Protein AF-A0A3S0UF33-F1 (afdb_monomer)

Sequence (77 aa):
MSIATTARGWQASLILAFQRRAARTFLEHCAHQGPLQVQRPFYPEGDAVCHIALLHPPGGVVGGDELHIQAQLAPGA

Foldseek 3Di:
DDDDPPPQAWEKEWEWEWEDDDQAIATPDIDMDTQKDKDHWDCPPDRNDTDIDIDRPPPDDDPNYHYHYHYHYDVSD

Nearest PDB structures (foldseek):
  8hcn-assembly1_D  TM=8.825E-01  e=3.803E-07  Klebsiella pneumoniae
  8r9w-assembly1_A  TM=6.473E-01  e=2.171E+00  Deltacoronavirus
  9dez-assembly1_A  TM=4.698E-01  e=2.171E+00  Porcine deltacoronavirus
  5deq-assembly1_A  TM=2.363E-01  e=8.825E+00  Bacteroides thetaiotaomicron VPI-5482

pLDDT: mean 89.83, std 12.87, range [41.72, 98.56]

Radius of gyration: 16.3 Å; Cα contacts (8 Å, |Δi|>4): 149; chains: 1; bounding box: 46×23×43 Å

Mean predicted aligned error: 5.89 Å

Structure (mmCIF, N/CA/C/O backbone):
data_AF-A0A3S0UF33-F1
#
_entry.id   AF-A0A3S0UF33-F1
#
loop_
_atom_site.group_PDB
_atom_site.id
_atom_site.type_symbol
_atom_site.label_atom_id
_atom_site.label_alt_id
_atom_site.label_comp_id
_atom_site.label_asym_id
_atom_site.label_entity_id
_atom_site.label_seq_id
_atom_site.pdbx_PDB_ins_code
_atom_site.Cartn_x
_atom_site.Cartn_y
_atom_site.Cartn_z
_atom_site.occupancy
_atom_site.B_iso_or_equiv
_atom_site.auth_seq_id
_atom_site.auth_comp_id
_atom_site.auth_asym_id
_atom_site.auth_atom_id
_atom_site.pdbx_PDB_model_num
ATOM 1 N N . MET A 1 1 ? 31.178 -12.076 -27.119 1.00 41.72 1 MET A N 1
ATOM 2 C CA . MET A 1 1 ? 30.986 -11.537 -25.758 1.00 41.72 1 MET A CA 1
ATOM 3 C C . MET A 1 1 ? 30.549 -10.090 -25.924 1.00 41.72 1 MET A C 1
ATOM 5 O O . MET A 1 1 ? 31.378 -9.264 -26.269 1.00 41.72 1 MET A O 1
ATOM 9 N N . SER A 1 2 ? 29.244 -9.815 -25.850 1.00 52.09 2 SER A N 1
ATOM 10 C CA . SER A 1 2 ? 28.696 -8.465 -26.036 1.00 52.09 2 SER A CA 1
ATOM 11 C C . SER A 1 2 ? 28.139 -8.014 -24.697 1.00 52.09 2 SER A C 1
ATOM 13 O O . SER A 1 2 ? 27.249 -8.666 -24.155 1.00 52.09 2 SER A O 1
ATOM 15 N N . ILE A 1 3 ? 28.721 -6.964 -24.127 1.00 51.47 3 ILE A N 1
ATOM 16 C CA . ILE A 1 3 ? 28.282 -6.402 -22.852 1.00 51.47 3 ILE A CA 1
ATOM 17 C C . ILE A 1 3 ? 27.008 -5.617 -23.160 1.00 51.47 3 ILE A C 1
ATOM 19 O O . ILE A 1 3 ? 27.065 -4.565 -23.793 1.00 51.47 3 ILE A O 1
ATOM 23 N N . ALA A 1 4 ? 25.851 -6.164 -22.791 1.00 55.97 4 ALA A N 1
ATOM 24 C CA . ALA A 1 4 ? 24.602 -5.424 -22.856 1.00 55.97 4 ALA A CA 1
ATOM 25 C C . ALA A 1 4 ? 24.686 -4.270 -21.851 1.00 55.97 4 ALA A C 1
ATOM 27 O O . ALA A 1 4 ? 24.841 -4.496 -20.652 1.00 55.97 4 ALA A O 1
ATOM 28 N N . THR A 1 5 ? 24.609 -3.029 -22.329 1.00 56.94 5 THR A N 1
ATOM 29 C CA . THR A 1 5 ? 24.340 -1.883 -21.462 1.00 56.94 5 THR A CA 1
ATOM 30 C C . THR A 1 5 ? 22.930 -2.06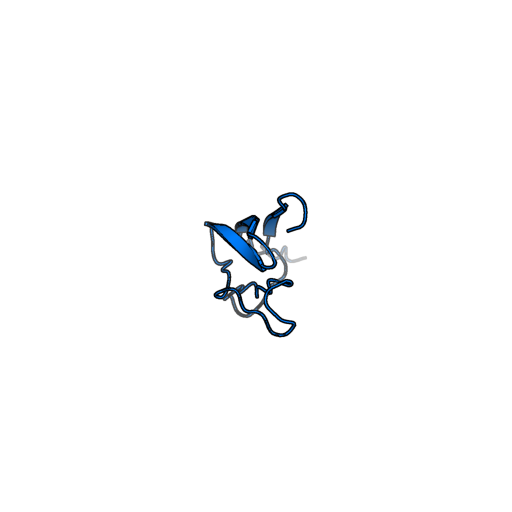5 -20.915 1.00 56.94 5 THR A C 1
ATOM 32 O O . THR A 1 5 ? 21.957 -1.841 -21.632 1.00 56.94 5 THR A O 1
ATOM 35 N N . THR A 1 6 ? 22.803 -2.514 -19.667 1.00 59.78 6 THR A N 1
ATOM 36 C CA . THR A 1 6 ? 21.522 -2.518 -18.960 1.00 59.78 6 THR A CA 1
ATOM 37 C C . THR A 1 6 ? 21.061 -1.066 -18.892 1.00 59.78 6 THR A C 1
ATOM 39 O O . THR A 1 6 ? 21.669 -0.251 -18.194 1.00 59.78 6 THR A O 1
ATOM 42 N N . ALA A 1 7 ? 20.043 -0.703 -19.676 1.00 63.12 7 ALA A N 1
ATOM 43 C CA . ALA A 1 7 ? 19.361 0.568 -19.490 1.00 63.12 7 ALA A CA 1
ATOM 44 C C . ALA A 1 7 ? 18.949 0.630 -18.013 1.00 63.12 7 ALA A C 1
ATOM 46 O O . ALA A 1 7 ? 18.322 -0.306 -17.517 1.00 63.12 7 ALA A O 1
ATOM 47 N N . ARG A 1 8 ? 19.395 1.662 -17.285 1.00 76.06 8 ARG A N 1
ATOM 48 C CA . ARG A 1 8 ? 19.024 1.827 -15.875 1.00 76.06 8 ARG A CA 1
ATOM 49 C C . ARG A 1 8 ? 17.500 1.901 -15.814 1.00 76.06 8 ARG A C 1
ATOM 51 O O . ARG A 1 8 ? 16.924 2.737 -16.511 1.00 76.06 8 ARG A O 1
ATOM 58 N N . GLY A 1 9 ? 16.880 0.996 -15.057 1.00 83.38 9 GLY A N 1
ATOM 59 C CA . GLY A 1 9 ? 15.435 1.001 -14.868 1.00 83.38 9 GLY A CA 1
ATOM 60 C C . GLY A 1 9 ? 14.984 2.229 -14.084 1.00 83.38 9 GLY A C 1
ATOM 61 O O . GLY A 1 9 ? 15.785 3.079 -13.678 1.00 83.38 9 GLY A O 1
ATOM 62 N N . TRP A 1 10 ? 13.678 2.348 -13.900 1.00 87.75 10 TRP A N 1
ATOM 63 C CA . TRP A 1 10 ? 13.076 3.460 -13.189 1.00 87.75 10 TRP A CA 1
ATOM 64 C C . TRP A 1 10 ? 13.458 3.440 -11.718 1.00 87.75 10 TRP A C 1
ATOM 66 O O . TRP A 1 10 ? 13.345 2.419 -11.048 1.00 87.75 10 TRP A O 1
ATOM 76 N N . GLN A 1 11 ? 13.835 4.606 -11.207 1.00 91.94 11 GLN A N 1
ATOM 77 C CA . GLN A 1 11 ? 13.982 4.832 -9.777 1.00 91.94 11 GLN A CA 1
ATOM 78 C C . GLN A 1 11 ? 12.747 5.569 -9.277 1.00 91.94 11 GLN A C 1
ATOM 80 O O . GLN A 1 11 ? 12.426 6.656 -9.770 1.00 91.94 11 GLN A O 1
ATOM 85 N N . ALA A 1 12 ? 12.047 4.970 -8.321 1.00 93.56 12 ALA A N 1
ATOM 86 C CA . ALA A 1 12 ? 10.868 5.569 -7.722 1.00 93.56 12 ALA A CA 1
ATOM 87 C C . ALA A 1 12 ? 10.875 5.399 -6.208 1.00 93.56 12 ALA A C 1
ATOM 89 O O . ALA A 1 12 ? 11.378 4.405 -5.681 1.00 93.56 12 ALA A O 1
ATOM 90 N N . SER A 1 13 ? 10.277 6.357 -5.511 1.00 95.38 13 SER A N 1
ATOM 91 C CA . SER A 1 13 ? 10.059 6.257 -4.075 1.00 95.38 13 SER A CA 1
ATOM 92 C C . SER A 1 13 ? 8.640 6.652 -3.701 1.00 95.38 13 SER A C 1
ATOM 94 O O . SER A 1 13 ? 7.998 7.456 -4.380 1.00 95.38 13 SER A O 1
ATOM 96 N N . LEU A 1 14 ? 8.142 6.057 -2.623 1.00 97.44 14 LEU A N 1
ATOM 97 C CA . LEU A 1 14 ? 6.822 6.311 -2.081 1.00 97.44 14 LEU A CA 1
ATOM 98 C C . LEU A 1 14 ? 6.884 6.307 -0.555 1.00 97.44 14 LEU A C 1
ATOM 100 O O . LEU A 1 14 ? 7.332 5.337 0.053 1.00 97.44 14 LEU A O 1
ATOM 104 N N . ILE A 1 15 ? 6.408 7.387 0.055 1.00 98.25 15 ILE A N 1
ATOM 105 C CA . ILE A 1 15 ? 6.286 7.543 1.502 1.00 98.25 15 ILE A CA 1
ATOM 106 C C . ILE A 1 15 ? 4.804 7.650 1.836 1.00 98.25 15 ILE A C 1
ATOM 108 O O . ILE A 1 15 ? 4.110 8.551 1.361 1.00 98.25 15 ILE A O 1
ATOM 112 N N . LEU A 1 16 ? 4.336 6.726 2.667 1.00 98.44 16 LEU A N 1
ATOM 113 C CA . LEU A 1 16 ? 2.948 6.590 3.080 1.00 98.44 16 LEU A CA 1
ATOM 114 C C . LEU A 1 16 ? 2.844 6.704 4.595 1.00 98.44 16 LEU A C 1
ATOM 116 O O . LEU A 1 16 ? 3.627 6.080 5.311 1.00 98.44 16 LEU A O 1
ATOM 120 N N . ALA A 1 17 ? 1.842 7.432 5.082 1.00 98.50 17 ALA A N 1
ATOM 121 C CA . ALA A 1 17 ? 1.460 7.406 6.490 1.00 98.50 17 ALA A CA 1
ATOM 122 C C . ALA A 1 17 ? -0.028 7.093 6.622 1.00 98.50 17 ALA A C 1
ATOM 124 O O . ALA A 1 17 ? -0.868 7.778 6.032 1.00 98.50 17 ALA A O 1
ATOM 125 N N . PHE A 1 18 ? -0.344 6.063 7.401 1.00 98.56 18 PHE A N 1
ATOM 126 C CA . PHE A 1 18 ? -1.70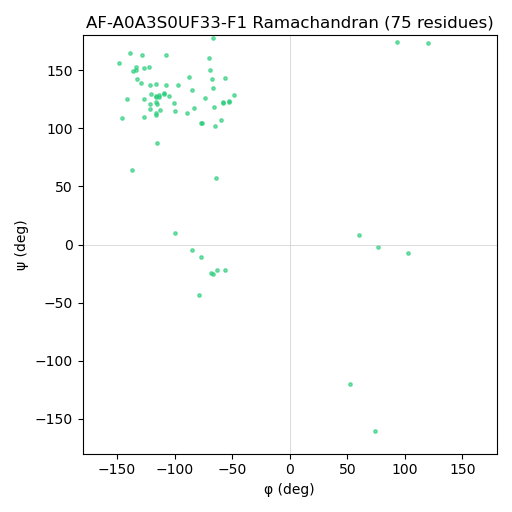9 5.676 7.718 1.00 98.56 18 PHE A CA 1
ATOM 127 C C . PHE A 1 18 ? -2.037 6.035 9.159 1.00 98.56 18 PHE A C 1
ATOM 129 O O . PHE A 1 18 ? -1.250 5.803 10.079 1.00 98.56 18 PHE A O 1
ATOM 136 N N . GLN A 1 19 ? -3.237 6.568 9.338 1.00 98.44 19 GLN A N 1
ATOM 137 C CA . GLN A 1 19 ? -3.781 6.956 10.628 1.00 98.44 19 GLN A CA 1
ATOM 138 C C . GLN A 1 19 ? -5.081 6.223 10.889 1.00 98.44 19 GLN A C 1
ATOM 140 O O . GLN A 1 19 ? -5.832 5.927 9.958 1.00 98.44 19 GLN A O 1
ATOM 145 N N . ARG A 1 20 ? -5.396 6.022 12.169 1.00 97.81 20 ARG A N 1
ATOM 146 C CA . ARG A 1 20 ? -6.727 5.601 12.595 1.00 97.81 20 ARG A CA 1
ATOM 147 C C . ARG A 1 20 ? -7.473 6.773 13.217 1.00 97.81 20 ARG A C 1
ATOM 149 O O . ARG A 1 20 ? -6.997 7.398 14.161 1.00 97.81 20 ARG A O 1
ATOM 156 N N . ARG A 1 21 ? -8.690 7.036 12.744 1.00 96.50 21 ARG A N 1
ATOM 157 C CA . ARG A 1 21 ? -9.651 7.927 13.402 1.00 96.50 21 ARG A CA 1
ATOM 158 C C . ARG A 1 21 ? -10.919 7.147 13.715 1.00 96.50 21 ARG A C 1
ATOM 160 O O . ARG A 1 21 ? -11.628 6.705 12.814 1.00 96.50 21 ARG A O 1
ATOM 167 N N . ALA A 1 22 ? -11.217 7.014 15.006 1.00 94.81 22 ALA A N 1
ATOM 168 C CA . ALA A 1 22 ? -12.299 6.167 15.502 1.00 94.81 22 ALA A CA 1
ATOM 169 C C . ALA A 1 22 ? -12.184 4.729 14.951 1.00 94.81 22 ALA A C 1
ATOM 171 O O . ALA A 1 22 ? -11.180 4.054 15.178 1.00 94.81 22 ALA A O 1
ATOM 172 N N . ALA A 1 23 ? -13.195 4.252 14.227 1.00 95.06 23 ALA A N 1
ATOM 173 C CA . ALA A 1 23 ? -13.204 2.914 13.647 1.00 95.06 23 ALA A CA 1
ATOM 174 C C . ALA A 1 23 ? -12.506 2.824 12.278 1.00 95.06 23 ALA A C 1
ATOM 176 O O . ALA A 1 23 ? -12.398 1.720 11.758 1.00 95.06 23 ALA A O 1
ATOM 177 N N . ARG A 1 24 ? -12.046 3.947 11.706 1.00 97.50 24 ARG A N 1
ATOM 178 C CA . ARG A 1 24 ? -11.555 4.018 10.328 1.00 97.50 24 ARG A CA 1
ATOM 179 C C . ARG A 1 24 ? -10.047 4.213 10.244 1.00 97.50 24 ARG A C 1
ATOM 181 O O . ARG A 1 24 ? -9.535 5.173 10.819 1.00 97.50 24 ARG A O 1
ATOM 188 N N . THR A 1 25 ? -9.366 3.385 9.460 1.00 98.50 25 THR A N 1
ATOM 189 C CA . THR A 1 25 ? -7.988 3.653 9.015 1.00 98.50 25 THR A CA 1
ATOM 190 C C . THR A 1 25 ? -8.032 4.482 7.730 1.00 98.50 25 THR A C 1
ATOM 192 O O . THR A 1 25 ? -8.927 4.301 6.918 1.00 98.50 25 THR A O 1
ATOM 195 N N . PHE A 1 26 ? -7.117 5.420 7.508 1.00 97.94 26 PHE A N 1
ATOM 196 C CA . PHE A 1 26 ? -7.031 6.176 6.256 1.00 97.94 26 PHE A CA 1
ATOM 197 C C . PHE A 1 26 ? -5.586 6.558 5.934 1.00 97.94 26 PHE A C 1
ATOM 199 O O . PHE A 1 26 ? -4.743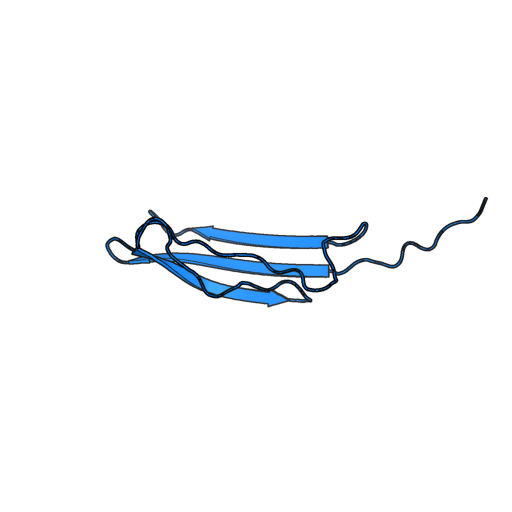 6.645 6.825 1.00 97.94 26 PHE A O 1
ATOM 206 N N . LEU A 1 27 ? -5.303 6.791 4.651 1.00 98.19 27 LEU A N 1
ATOM 207 C CA . LEU A 1 27 ? -4.019 7.323 4.192 1.00 98.19 27 LEU A CA 1
ATOM 208 C C . LEU A 1 27 ? -3.974 8.832 4.474 1.00 98.19 27 LEU A C 1
ATOM 210 O O . LEU A 1 27 ? -4.645 9.609 3.797 1.00 98.19 27 LEU A O 1
ATOM 214 N N . GLU A 1 28 ? -3.225 9.230 5.497 1.00 98.00 28 GLU A N 1
ATOM 215 C CA . GLU A 1 28 ? -3.031 10.630 5.888 1.00 98.00 28 GLU A CA 1
ATOM 216 C C . GLU A 1 28 ? -2.017 11.324 4.978 1.00 98.00 28 GLU A C 1
ATOM 218 O O . GLU A 1 28 ? -2.240 12.455 4.547 1.00 98.00 28 GLU A O 1
ATOM 223 N N . HIS A 1 29 ? -0.910 10.644 4.674 1.00 97.94 29 HIS A N 1
ATOM 224 C CA . HIS A 1 29 ? 0.172 11.203 3.876 1.00 97.94 29 HIS A CA 1
ATOM 225 C C . HIS A 1 29 ? 0.566 10.271 2.738 1.00 97.94 29 HIS A C 1
ATOM 227 O O . HIS A 1 29 ? 0.669 9.060 2.920 1.00 97.94 29 HIS A O 1
ATOM 233 N N . CYS A 1 30 ? 0.821 10.861 1.573 1.00 97.44 30 CYS A N 1
ATOM 234 C CA . CYS A 1 30 ? 1.339 10.180 0.399 1.00 97.44 30 CYS A CA 1
ATOM 235 C C . CYS A 1 30 ? 2.256 11.134 -0.369 1.00 97.44 30 CYS A C 1
ATOM 237 O O . CYS A 1 30 ? 1.779 12.069 -1.013 1.00 97.44 30 CYS A O 1
ATOM 239 N N . ALA A 1 31 ? 3.559 10.879 -0.329 1.00 97.06 31 ALA A N 1
ATOM 240 C CA . ALA A 1 31 ? 4.549 11.559 -1.156 1.00 97.06 31 ALA A CA 1
ATOM 241 C C . ALA A 1 31 ? 5.204 10.545 -2.088 1.00 97.06 31 ALA A C 1
ATOM 243 O O . ALA A 1 31 ? 5.518 9.435 -1.667 1.00 97.06 31 ALA A O 1
ATOM 244 N N . HIS A 1 32 ? 5.407 10.920 -3.347 1.00 95.38 32 HIS A N 1
ATOM 245 C CA . HIS A 1 32 ? 6.023 10.052 -4.341 1.00 95.38 32 HIS A CA 1
ATOM 246 C C . HIS A 1 32 ? 7.092 10.793 -5.138 1.00 95.38 32 HIS A C 1
ATOM 248 O O . HIS A 1 32 ? 7.023 12.008 -5.324 1.00 95.38 32 HIS A O 1
ATOM 254 N N . GLN A 1 33 ? 8.058 10.033 -5.639 1.00 94.44 33 GLN A N 1
ATOM 255 C CA . GLN A 1 33 ? 9.052 10.473 -6.605 1.00 94.44 33 GLN A CA 1
ATOM 256 C C . GLN A 1 33 ? 9.154 9.435 -7.720 1.00 94.44 33 GLN A C 1
ATOM 258 O O . GLN A 1 33 ? 9.106 8.231 -7.471 1.00 94.44 33 GLN A O 1
ATOM 263 N N . GLY A 1 34 ? 9.345 9.904 -8.952 1.00 92.06 34 GLY A N 1
ATOM 264 C CA . GLY A 1 34 ? 9.394 9.026 -10.115 1.00 92.06 34 GLY A CA 1
ATOM 265 C C . GLY A 1 34 ? 8.001 8.512 -10.502 1.00 92.06 34 GLY A C 1
ATOM 266 O O . GLY A 1 34 ? 6.995 9.134 -10.158 1.00 92.06 34 GLY A O 1
ATOM 267 N N . PRO A 1 35 ? 7.921 7.411 -11.263 1.00 90.19 35 PRO A N 1
ATOM 268 C CA . PRO A 1 35 ? 6.663 6.962 -11.856 1.00 90.19 35 PRO A CA 1
ATOM 269 C C . PRO A 1 35 ? 5.698 6.265 -10.882 1.00 90.19 35 PRO A C 1
ATOM 271 O O . PRO A 1 35 ? 4.554 6.031 -11.259 1.00 90.19 35 PRO A O 1
ATOM 274 N N . LEU A 1 36 ? 6.113 5.923 -9.660 1.00 92.81 36 LEU A N 1
ATOM 275 C CA . LEU A 1 36 ? 5.281 5.170 -8.716 1.00 92.81 36 LEU A CA 1
ATOM 276 C C . LEU A 1 36 ? 4.167 6.052 -8.127 1.00 92.81 36 LEU A C 1
ATOM 278 O O . LEU A 1 36 ? 4.431 7.112 -7.568 1.00 92.81 36 LEU A O 1
ATOM 282 N N . GLN A 1 37 ? 2.918 5.604 -8.231 1.00 93.00 37 GLN A N 1
ATOM 283 C CA . GLN A 1 37 ? 1.730 6.336 -7.781 1.00 93.00 37 GLN A CA 1
ATOM 284 C C . GLN A 1 37 ? 0.839 5.475 -6.880 1.00 93.00 37 GLN A C 1
ATOM 286 O O . GLN A 1 37 ? 0.926 4.248 -6.873 1.00 93.00 37 GLN A O 1
ATOM 291 N N . VAL A 1 38 ? -0.063 6.128 -6.145 1.00 95.88 38 VAL A N 1
ATOM 292 C CA . VAL A 1 38 ? -1.080 5.486 -5.301 1.00 95.88 38 VAL A CA 1
ATOM 293 C C . VAL A 1 38 ? -2.461 5.831 -5.832 1.00 95.88 38 VAL A C 1
ATOM 295 O O . VAL A 1 38 ? -2.792 7.004 -6.003 1.00 95.88 38 VAL A O 1
ATOM 298 N N . GLN A 1 39 ? -3.289 4.815 -6.063 1.00 94.31 39 GLN A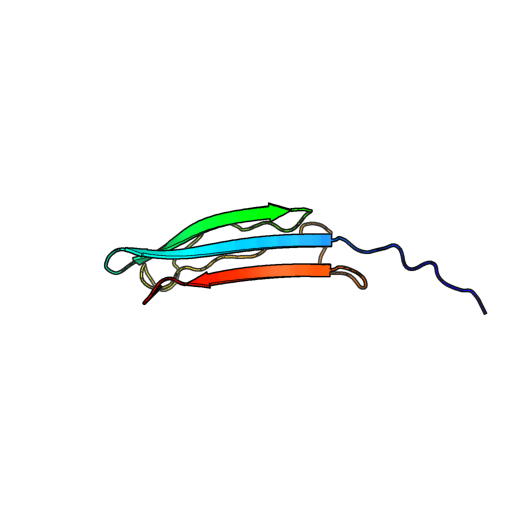 N 1
ATOM 299 C CA . GLN A 1 39 ? -4.712 5.040 -6.302 1.00 94.31 39 GLN A CA 1
ATOM 300 C C . GLN A 1 39 ? -5.403 5.517 -5.031 1.00 94.31 39 GLN A C 1
ATOM 302 O O . GLN A 1 39 ? -5.025 5.143 -3.920 1.00 94.31 39 GLN A O 1
ATOM 307 N N . ARG A 1 40 ? -6.465 6.310 -5.206 1.00 94.19 40 ARG A N 1
ATOM 308 C CA . ARG A 1 40 ? -7.296 6.786 -4.099 1.00 94.19 40 ARG A CA 1
ATOM 309 C C . ARG A 1 40 ? -7.677 5.608 -3.179 1.00 94.19 40 ARG A C 1
ATOM 311 O O . ARG A 1 40 ? -8.199 4.616 -3.691 1.00 94.19 40 ARG A O 1
ATOM 318 N N . PRO A 1 41 ? -7.462 5.720 -1.853 1.00 97.44 41 PRO A N 1
ATOM 319 C CA . PRO A 1 41 ? -7.804 4.652 -0.926 1.00 97.44 41 PRO A CA 1
ATOM 320 C C . PRO A 1 41 ? -9.274 4.239 -1.010 1.00 97.44 41 PRO A C 1
ATOM 322 O O . PRO A 1 41 ? -10.160 5.089 -1.159 1.00 97.44 41 PRO A O 1
ATOM 325 N N . PHE A 1 42 ? -9.524 2.943 -0.860 1.00 97.56 42 PHE A N 1
ATOM 326 C CA . PHE A 1 42 ? -10.851 2.332 -0.911 1.00 97.56 42 PHE A CA 1
ATOM 327 C C . PHE A 1 42 ? -11.009 1.262 0.186 1.00 97.56 42 PHE A C 1
ATOM 329 O O . PHE A 1 42 ? -10.032 0.874 0.821 1.00 97.56 42 PHE A O 1
ATOM 336 N N . TYR A 1 43 ? -12.250 0.843 0.461 1.00 97.75 43 TYR A N 1
ATOM 337 C CA . TYR A 1 43 ? -12.631 0.135 1.700 1.00 97.75 43 TYR A CA 1
ATOM 338 C C . TYR A 1 43 ? -13.583 -1.044 1.420 1.00 97.75 43 TYR A C 1
ATOM 340 O O . TYR A 1 43 ? -14.750 -1.003 1.813 1.00 97.75 43 TYR A O 1
ATOM 348 N N . PRO A 1 44 ? -13.137 -2.077 0.685 1.00 97.50 44 PRO A N 1
ATOM 349 C CA . PRO A 1 44 ? -13.979 -3.212 0.306 1.00 97.50 44 PRO A CA 1
ATOM 350 C C . PRO A 1 44 ? -14.412 -4.068 1.508 1.00 97.50 44 PRO A C 1
ATOM 352 O O . PRO A 1 44 ? -15.461 -4.699 1.452 1.00 97.50 44 PRO A O 1
ATOM 355 N N . GLU A 1 45 ? -13.644 -4.053 2.600 1.00 97.25 45 GLU A N 1
ATOM 356 C CA . GLU A 1 45 ? -13.912 -4.799 3.841 1.00 97.25 45 GLU A CA 1
ATOM 357 C C . GLU A 1 45 ? -14.549 -3.919 4.938 1.00 97.25 45 GLU A C 1
ATOM 359 O O . GLU A 1 45 ? -14.693 -4.329 6.089 1.00 97.25 45 GLU A O 1
ATOM 364 N N . GLY A 1 46 ? -14.952 -2.695 4.583 1.00 96.50 46 GLY A N 1
ATOM 365 C CA . GLY A 1 46 ? -15.441 -1.681 5.513 1.00 96.50 46 GLY A CA 1
ATOM 366 C C . GLY A 1 46 ? -14.347 -0.732 6.010 1.00 96.50 46 GLY A C 1
ATOM 367 O O . GLY A 1 46 ? -13.163 -0.885 5.718 1.00 96.50 46 GLY A O 1
ATOM 368 N N . ASP A 1 47 ? -14.755 0.286 6.770 1.00 96.44 47 ASP A N 1
ATOM 369 C CA . ASP A 1 47 ? -13.910 1.446 7.097 1.00 96.44 47 ASP A CA 1
ATOM 370 C C . ASP A 1 47 ? -12.656 1.112 7.925 1.00 96.44 47 ASP A C 1
ATOM 372 O O . ASP A 1 47 ? -11.684 1.869 7.913 1.00 96.44 47 ASP A O 1
ATOM 376 N N . ALA A 1 48 ? -12.652 -0.013 8.641 1.00 96.56 48 ALA A N 1
ATOM 377 C CA . ALA A 1 48 ? -11.521 -0.417 9.470 1.00 96.56 48 ALA A CA 1
ATOM 378 C C . ALA A 1 48 ? -10.277 -0.807 8.658 1.00 96.56 48 ALA A C 1
ATOM 380 O O . ALA A 1 48 ? -9.176 -0.705 9.192 1.00 96.56 48 ALA A O 1
ATOM 381 N N . VAL A 1 49 ? -10.439 -1.226 7.398 1.00 96.88 49 VAL A N 1
ATOM 382 C CA . VAL A 1 49 ? -9.338 -1.693 6.547 1.00 96.88 49 VAL A CA 1
ATOM 383 C C . VAL A 1 49 ? -9.183 -0.751 5.356 1.00 96.88 49 VAL A C 1
ATOM 385 O O . VAL A 1 49 ? -10.041 -0.672 4.480 1.00 96.88 49 VAL A O 1
ATOM 388 N N . CYS A 1 50 ? -8.076 -0.010 5.329 1.00 97.81 50 CYS A N 1
ATOM 389 C CA . CYS A 1 50 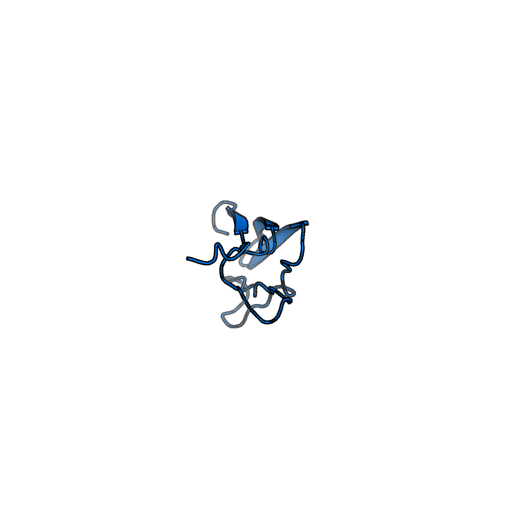? -7.744 0.909 4.243 1.00 97.81 50 CYS A CA 1
ATOM 390 C C . CYS A 1 50 ? -6.953 0.172 3.156 1.00 97.81 50 CYS A C 1
ATOM 392 O O . CYS A 1 50 ? -5.809 -0.219 3.383 1.00 97.81 50 CYS A O 1
ATOM 394 N N . HIS A 1 51 ? -7.534 0.016 1.967 1.00 98.06 51 HIS A N 1
ATOM 395 C CA . HIS A 1 51 ? -6.845 -0.564 0.817 1.00 98.06 51 HIS A CA 1
ATOM 396 C C . HIS A 1 51 ? -6.300 0.544 -0.076 1.00 98.06 51 HIS A C 1
ATOM 398 O O . HIS A 1 51 ? -6.985 1.524 -0.380 1.00 98.06 51 HIS A O 1
ATOM 404 N N . ILE A 1 52 ? -5.073 0.354 -0.548 1.00 97.25 52 ILE A N 1
ATOM 405 C CA . ILE A 1 52 ? -4.475 1.151 -1.615 1.00 97.25 52 ILE A CA 1
ATOM 406 C C . ILE A 1 52 ? -3.961 0.223 -2.707 1.00 97.25 52 ILE A C 1
ATOM 408 O O . ILE A 1 52 ? -3.570 -0.913 -2.443 1.00 97.25 52 ILE A O 1
ATOM 412 N N . ALA A 1 53 ? -3.935 0.725 -3.934 1.00 95.19 53 ALA A N 1
ATOM 413 C CA . ALA A 1 53 ? -3.262 0.064 -5.038 1.00 95.19 53 ALA A CA 1
ATOM 414 C C . ALA A 1 53 ? -2.079 0.926 -5.475 1.00 95.19 53 ALA A C 1
ATOM 416 O O . ALA A 1 53 ? -2.240 2.124 -5.725 1.00 95.19 53 ALA A O 1
ATOM 417 N N . LEU A 1 54 ? -0.903 0.307 -5.562 1.00 93.88 54 LEU A N 1
ATOM 418 C CA . LEU A 1 54 ? 0.285 0.938 -6.119 1.00 93.88 54 LEU A CA 1
ATOM 419 C C . LEU A 1 54 ? 0.268 0.778 -7.634 1.00 93.88 54 LEU A C 1
ATOM 421 O O . LEU A 1 54 ? 0.019 -0.310 -8.153 1.00 93.88 54 LEU A O 1
ATOM 425 N N . LEU A 1 55 ? 0.528 1.870 -8.336 1.00 91.62 55 LEU A N 1
ATOM 426 C CA . LEU A 1 55 ? 0.614 1.905 -9.784 1.00 91.62 55 LEU A CA 1
ATOM 427 C C . LEU A 1 55 ? 2.042 2.224 -10.185 1.00 91.62 55 LEU A C 1
ATOM 429 O O . LEU A 1 55 ? 2.585 3.245 -9.776 1.00 91.62 55 LEU A O 1
ATOM 433 N N . HIS A 1 56 ? 2.612 1.379 -11.036 1.00 89.25 56 HIS A N 1
ATOM 434 C CA . HIS A 1 56 ? 3.861 1.650 -11.739 1.00 89.25 56 HIS A CA 1
ATOM 435 C C . HIS A 1 56 ? 3.547 1.716 -13.241 1.00 89.25 56 HIS A C 1
ATOM 437 O O . HIS A 1 56 ? 3.570 0.689 -13.922 1.00 89.25 56 HIS A O 1
ATOM 443 N N . PRO A 1 57 ? 3.165 2.902 -13.757 1.00 81.44 57 PRO A N 1
ATOM 444 C CA . PRO A 1 57 ? 2.710 3.103 -15.131 1.00 81.44 57 PRO A CA 1
ATOM 445 C C . PRO A 1 57 ? 3.655 2.656 -16.260 1.00 81.44 57 PRO A C 1
ATOM 447 O O . PRO A 1 57 ? 3.126 2.450 -17.353 1.00 81.44 57 PRO A O 1
ATOM 450 N N . PRO A 1 58 ? 4.989 2.503 -16.080 1.00 80.38 58 PRO A N 1
ATOM 451 C CA . PRO A 1 58 ? 5.893 1.989 -17.111 1.00 80.38 58 PRO A CA 1
ATOM 452 C C . PRO A 1 58 ? 5.639 0.530 -17.534 1.00 80.38 58 PRO A C 1
ATOM 454 O O . PRO A 1 58 ? 6.524 -0.300 -17.449 1.00 80.38 58 PRO A O 1
ATOM 457 N N . GLY A 1 59 ? 4.440 0.174 -17.998 1.00 70.62 59 GLY A N 1
ATOM 458 C CA . GLY A 1 59 ? 4.137 -1.148 -18.562 1.00 70.62 59 GLY A CA 1
ATOM 459 C C . GLY A 1 59 ? 4.336 -2.342 -17.617 1.00 70.62 59 GLY A C 1
ATOM 460 O O . GLY A 1 59 ? 4.235 -3.479 -18.072 1.00 70.62 59 GLY A O 1
ATOM 461 N N . GLY A 1 60 ? 4.600 -2.104 -16.328 1.00 75.56 60 GLY A N 1
ATOM 462 C CA . GLY A 1 60 ? 4.967 -3.114 -15.337 1.00 75.56 60 GLY A CA 1
ATOM 463 C C . GLY A 1 60 ? 6.340 -2.854 -14.712 1.00 75.56 60 GLY A C 1
ATOM 464 O O . GLY A 1 60 ? 7.054 -1.936 -15.097 1.00 75.56 60 GLY A O 1
ATOM 465 N N . VAL A 1 61 ? 6.701 -3.653 -13.706 1.00 80.81 61 VAL A N 1
ATOM 466 C CA . VAL A 1 61 ? 8.036 -3.600 -13.089 1.00 80.81 61 VAL A CA 1
ATOM 467 C C . VAL A 1 61 ? 8.977 -4.439 -13.940 1.00 80.81 61 VAL A C 1
ATOM 469 O O . VAL A 1 61 ? 8.763 -5.643 -14.093 1.00 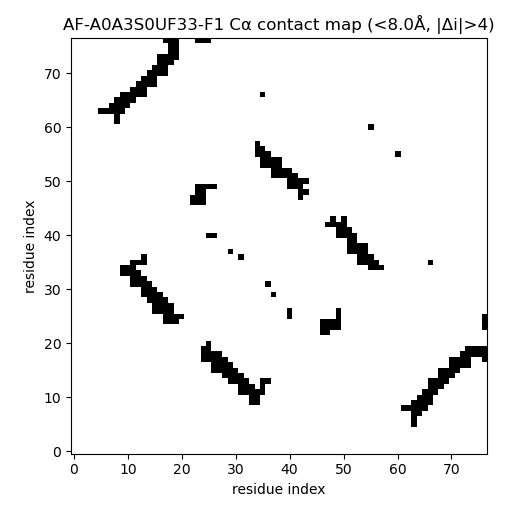80.81 61 VAL A O 1
ATOM 472 N N . VAL A 1 62 ? 9.996 -3.807 -14.516 1.00 80.81 62 VAL A N 1
ATOM 473 C CA . VAL A 1 62 ? 10.962 -4.477 -15.397 1.00 80.81 62 VAL A CA 1
ATOM 474 C C . VAL A 1 62 ? 12.312 -4.652 -14.708 1.00 80.81 62 VAL A C 1
ATOM 476 O O . VAL A 1 62 ? 12.611 -4.028 -13.690 1.00 80.81 62 VAL A O 1
ATOM 479 N N . GLY A 1 63 ? 13.147 -5.540 -15.253 1.00 81.56 63 GLY A N 1
ATOM 480 C CA . GLY A 1 63 ? 14.486 -5.777 -14.720 1.00 81.56 63 GLY A CA 1
ATOM 481 C C . GLY A 1 63 ? 15.314 -4.489 -14.697 1.00 81.56 63 GLY A C 1
ATOM 482 O O . GLY A 1 63 ? 15.524 -3.875 -15.740 1.00 81.56 63 GLY A O 1
ATOM 483 N N . GLY A 1 64 ? 15.794 -4.111 -13.511 1.00 85.50 64 GLY A N 1
ATOM 484 C CA . GLY A 1 64 ? 16.578 -2.895 -13.286 1.00 85.50 64 GLY A CA 1
ATOM 485 C C . GLY A 1 64 ? 15.805 -1.738 -12.651 1.00 85.50 64 GLY A C 1
ATOM 486 O O . GLY A 1 64 ? 16.444 -0.746 -12.306 1.00 85.50 64 GLY A O 1
ATOM 487 N N . ASP A 1 65 ? 14.481 -1.846 -12.487 1.00 89.31 65 ASP A N 1
ATOM 488 C CA . ASP A 1 65 ? 13.705 -0.886 -11.695 1.00 89.31 65 ASP A CA 1
ATOM 489 C C . ASP A 1 65 ? 14.069 -0.992 -10.207 1.00 89.31 65 ASP A C 1
ATOM 491 O O . ASP A 1 65 ? 14.268 -2.082 -9.666 1.00 89.31 65 ASP A O 1
ATOM 495 N N . GLU A 1 66 ? 14.110 0.152 -9.534 1.00 91.44 66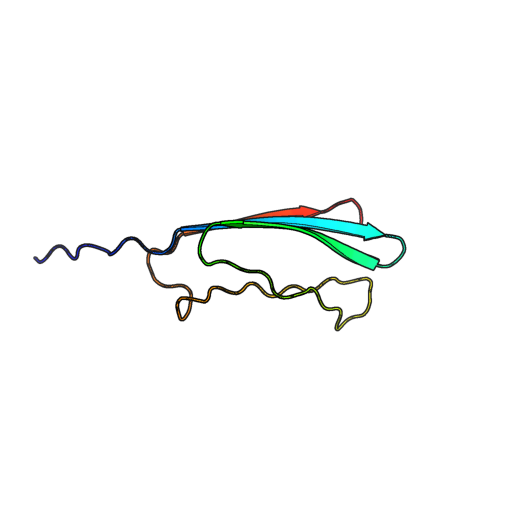 GLU A N 1
ATOM 496 C CA . GLU A 1 66 ? 14.378 0.266 -8.107 1.00 91.44 66 GLU A CA 1
ATOM 497 C C . GLU A 1 66 ? 13.254 1.075 -7.453 1.00 91.44 66 GLU A C 1
ATOM 499 O O . GLU A 1 66 ? 13.105 2.279 -7.681 1.00 91.44 66 GLU A O 1
ATOM 504 N N . LEU A 1 67 ? 12.4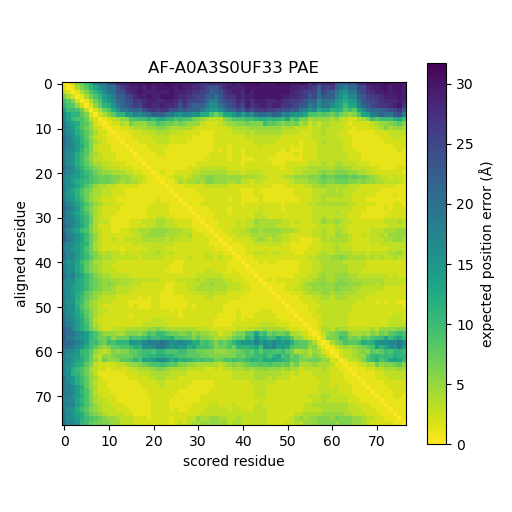32 0.391 -6.657 1.00 92.62 67 LEU A N 1
ATOM 505 C CA . LEU A 1 67 ? 11.235 0.956 -6.040 1.00 92.62 67 LEU A CA 1
ATOM 506 C C . LEU A 1 67 ? 11.395 0.955 -4.518 1.00 92.62 67 LEU A C 1
ATOM 508 O O . LEU A 1 67 ? 11.424 -0.101 -3.888 1.00 92.62 67 LEU A O 1
ATOM 512 N N . HIS A 1 68 ? 11.471 2.144 -3.925 1.00 95.44 68 HIS A N 1
ATOM 513 C CA . HIS A 1 68 ? 11.579 2.334 -2.479 1.00 95.44 68 HIS A CA 1
ATOM 514 C C . HIS A 1 68 ? 10.218 2.680 -1.893 1.00 95.44 68 HIS A C 1
ATOM 516 O O . HIS A 1 68 ? 9.665 3.734 -2.188 1.00 95.44 68 HIS A O 1
ATOM 522 N N . ILE A 1 69 ? 9.664 1.814 -1.050 1.00 96.50 69 ILE A N 1
ATOM 523 C CA . ILE A 1 69 ? 8.347 2.036 -0.447 1.00 96.50 69 ILE A CA 1
ATOM 524 C C . ILE A 1 69 ? 8.496 2.044 1.068 1.00 96.50 69 ILE A C 1
ATOM 526 O O . ILE A 1 69 ? 8.915 1.054 1.664 1.00 96.50 69 ILE A O 1
ATOM 530 N N . GLN A 1 70 ? 8.114 3.154 1.690 1.00 98.12 70 GLN A N 1
ATOM 531 C CA . GLN A 1 70 ? 8.072 3.308 3.135 1.00 98.12 70 GLN A CA 1
ATOM 532 C C . GLN A 1 70 ? 6.632 3.533 3.582 1.00 98.12 70 GLN A C 1
ATOM 534 O O . GLN A 1 70 ? 5.960 4.445 3.102 1.00 98.12 70 GLN A O 1
ATOM 539 N N . ALA A 1 71 ? 6.178 2.727 4.539 1.00 97.50 71 ALA A N 1
ATOM 540 C CA . ALA A 1 71 ? 4.874 2.878 5.165 1.00 9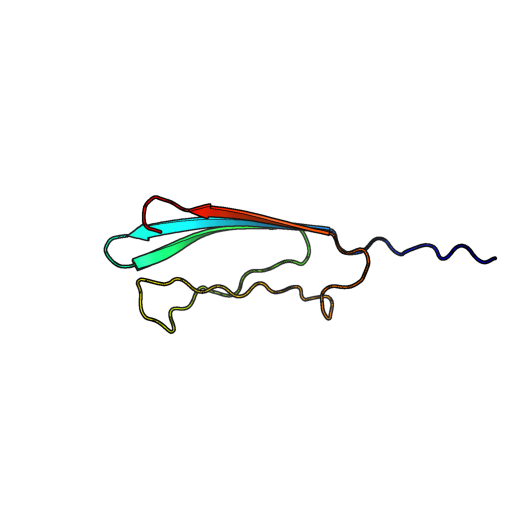7.50 71 ALA A CA 1
ATOM 541 C C . ALA A 1 71 ? 5.033 3.089 6.672 1.00 97.50 71 ALA A C 1
ATOM 543 O O . ALA A 1 71 ? 5.725 2.332 7.352 1.00 97.50 71 ALA A O 1
ATOM 544 N N . GLN A 1 72 ? 4.384 4.125 7.183 1.00 98.38 72 GLN A N 1
ATOM 545 C CA . GLN A 1 72 ? 4.282 4.428 8.601 1.00 98.38 72 GLN A CA 1
ATOM 546 C C . GLN A 1 72 ? 2.846 4.169 9.048 1.00 98.38 72 GLN A C 1
ATOM 548 O O . GLN A 1 72 ? 1.900 4.623 8.406 1.00 98.38 72 GLN A O 1
ATOM 553 N N . LEU A 1 73 ? 2.693 3.429 10.142 1.00 97.75 73 LEU A N 1
ATOM 554 C CA . LEU A 1 73 ? 1.399 3.087 10.720 1.00 97.75 73 LEU A CA 1
ATOM 555 C C . LEU A 1 73 ? 1.306 3.720 12.103 1.00 97.75 73 LEU A C 1
ATOM 557 O O . LEU A 1 73 ? 2.149 3.468 12.968 1.00 97.75 73 LEU A O 1
ATOM 561 N N . ALA A 1 74 ? 0.287 4.543 12.314 1.00 97.81 74 ALA A N 1
ATOM 562 C CA . ALA A 1 74 ? -0.063 4.976 13.654 1.00 97.81 74 ALA A CA 1
ATOM 563 C C . ALA A 1 74 ? -0.651 3.808 14.471 1.00 97.81 74 ALA A C 1
ATOM 565 O O . ALA A 1 74 ? -1.126 2.827 13.897 1.00 97.81 74 ALA A O 1
ATOM 566 N N . PRO A 1 75 ? -0.663 3.887 15.812 1.00 97.00 75 PRO A N 1
ATOM 567 C CA . PRO A 1 75 ? -1.240 2.837 16.642 1.00 97.00 75 PRO A CA 1
ATOM 568 C C . PRO A 1 75 ? -2.682 2.486 16.243 1.00 97.00 75 PRO A C 1
ATOM 570 O O . PRO A 1 75 ? -3.568 3.340 16.225 1.00 97.00 75 PRO A O 1
ATOM 573 N N . GLY A 1 76 ? -2.911 1.207 15.940 1.00 92.88 76 GLY A N 1
ATOM 574 C CA . GLY A 1 76 ? -4.215 0.676 15.538 1.00 92.88 76 GLY A CA 1
ATOM 575 C C . GLY A 1 76 ? -4.638 0.989 14.099 1.00 92.88 76 GLY A C 1
ATOM 576 O O . GLY A 1 76 ? -5.727 0.559 13.714 1.00 92.88 76 GLY A O 1
ATOM 577 N N . ALA A 1 77 ? -3.831 1.735 13.338 1.00 90.38 77 ALA A N 1
ATOM 578 C CA . ALA A 1 77 ? -4.030 1.933 11.905 1.00 90.38 77 ALA A CA 1
ATOM 579 C C . ALA A 1 77 ? -3.806 0.627 11.139 1.00 90.38 77 ALA A C 1
ATOM 581 O O . ALA A 1 77 ? -2.824 -0.083 11.456 1.00 90.38 77 ALA A O 1
#

Secondary structure (DSSP, 8-state):
----------EEEEEEEEEEETTEEEEEEEEEETT-EEPPPB-TT-TTS-B--EE-TTTS--TT-EEEEEEEE-TT-

Solvent-accessible surface area (backbone atoms only — not comparable to full-atom values): 4681 Å² total; per-residue (Å²): 140,80,85,76,79,75,67,80,36,59,60,24,34,36,44,37,31,32,36,50,58,91,73,30,25,42,80,76,42,80,50,65,38,65,70,43,44,73,48,82,73,45,47,95,84,36,55,61,44,64,42,72,47,80,41,54,76,75,90,50,92,55,89,60,48,45,78,47,78,46,79,44,69,39,89,89,67